Protein AF-A0AAW6KHT3-F1 (afdb_monomer)

Secondary structure (DSSP, 8-state):
--HHHHHHHHT---STTHHHHHHHHHHHHHHHHHHHS---TT-HHHHHHHHHHHHHHHH--S-PPTT-GGGSPPHHHHHHHHHHHH----SSSSSSSSTTSS-PPP--TT--S---

InterPro domains:
  IPR006450 Phage HK97 gp6-like [TIGR01560] (4-85)
  IPR021146 Phage gp6-like head-tail connector protein [PF05135] (2-85)

pLDDT: mean 81.26, std 20.15, range [44.31, 98.31]

Radius of gyration: 26.09 Å; Cα contacts (8 Å, |Δi|>4): 61; chains: 1; bounding box: 67×74×51 Å

Mean predicted aligned error: 12.22 Å

Structure (mmCIF, N/CA/C/O backbone):
data_AF-A0AAW6KHT3-F1
#
_entry.id   AF-A0AAW6KHT3-F1
#
loop_
_atom_site.group_PDB
_atom_site.id
_atom_site.type_symbol
_atom_site.label_atom_id
_atom_site.label_alt_id
_atom_site.label_comp_id
_atom_site.label_asym_id
_atom_site.label_entity_id
_atom_site.label_seq_id
_atom_site.pdbx_PDB_ins_code
_atom_site.Cartn_x
_atom_site.Cartn_y
_atom_site.Cartn_z
_atom_site.occupancy
_atom_site.B_iso_or_equiv
_atom_site.auth_seq_id
_atom_site.auth_comp_id
_atom_site.auth_asym_id
_atom_site.auth_atom_id
_atom_site.pdbx_PDB_model_num
ATOM 1 N N . MET A 1 1 ? -4.015 -9.430 1.469 1.00 93.75 1 MET A N 1
ATOM 2 C CA . MET A 1 1 ? -3.204 -9.049 0.291 1.00 93.75 1 MET A CA 1
ATOM 3 C C . MET A 1 1 ? -2.094 -10.055 0.067 1.00 93.75 1 MET A C 1
ATOM 5 O O . MET A 1 1 ? -1.317 -10.268 0.992 1.00 93.75 1 MET A O 1
ATOM 9 N N . ASN A 1 2 ? -1.990 -10.641 -1.128 1.00 95.50 2 ASN A N 1
ATOM 10 C CA . ASN A 1 2 ? -0.846 -11.472 -1.524 1.00 95.50 2 ASN A CA 1
ATOM 11 C C . ASN A 1 2 ? -0.039 -10.807 -2.659 1.00 95.50 2 ASN A C 1
ATOM 13 O O . ASN A 1 2 ? -0.454 -9.800 -3.236 1.00 95.50 2 ASN A O 1
ATOM 17 N N . LEU A 1 3 ? 1.126 -11.380 -2.970 1.00 97.50 3 LEU A N 1
ATOM 18 C CA . LEU A 1 3 ? 2.038 -10.858 -3.988 1.00 97.50 3 LEU A CA 1
ATOM 19 C C . LEU A 1 3 ? 1.439 -10.880 -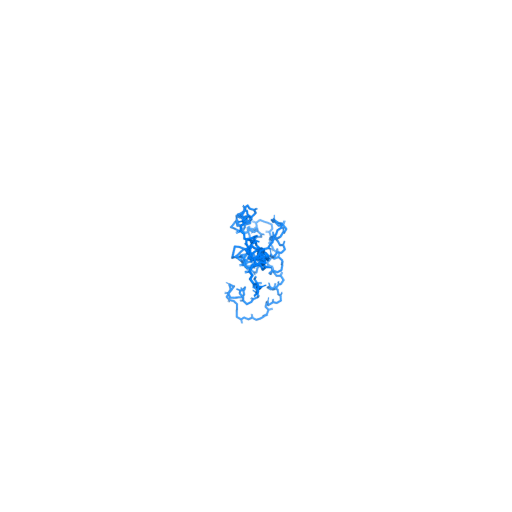5.404 1.00 97.50 3 LEU A C 1
ATOM 21 O O . LEU A 1 3 ? 1.631 -9.929 -6.157 1.00 97.50 3 LEU A O 1
ATOM 25 N N . VAL A 1 4 ? 0.696 -11.930 -5.766 1.00 97.94 4 VAL A N 1
ATOM 26 C CA . VAL A 1 4 ? 0.086 -12.068 -7.100 1.00 97.94 4 VAL A CA 1
ATOM 27 C C . VAL A 1 4 ? -0.915 -10.940 -7.347 1.00 97.94 4 VAL A C 1
ATOM 29 O O . VAL A 1 4 ? -0.856 -10.270 -8.377 1.00 97.94 4 VAL A O 1
ATOM 32 N N . ASP A 1 5 ? -1.781 -10.665 -6.373 1.00 97.75 5 ASP A N 1
ATOM 33 C CA . ASP A 1 5 ? -2.768 -9.588 -6.455 1.00 97.75 5 ASP A CA 1
ATOM 34 C C . ASP A 1 5 ? -2.113 -8.207 -6.539 1.00 97.75 5 ASP A C 1
ATOM 36 O O . ASP A 1 5 ? -2.602 -7.329 -7.257 1.00 97.75 5 ASP A O 1
ATOM 40 N N . MET A 1 6 ? -0.994 -8.011 -5.835 1.00 98.31 6 MET A N 1
ATOM 41 C CA . MET A 1 6 ? -0.224 -6.771 -5.905 1.00 98.31 6 MET A CA 1
ATOM 42 C C . MET A 1 6 ? 0.430 -6.582 -7.277 1.00 98.31 6 MET A C 1
ATOM 44 O O . MET A 1 6 ? 0.328 -5.507 -7.862 1.00 98.31 6 MET A O 1
ATOM 48 N N . LYS A 1 7 ? 1.052 -7.625 -7.835 1.00 98.25 7 LYS A N 1
ATOM 49 C CA . LYS A 1 7 ? 1.654 -7.572 -9.177 1.00 98.25 7 LYS A CA 1
ATOM 50 C C . LYS A 1 7 ? 0.612 -7.302 -10.251 1.00 98.25 7 LYS A C 1
ATOM 52 O O . LYS A 1 7 ? 0.836 -6.457 -11.111 1.00 98.25 7 LYS A O 1
ATOM 57 N N . ASN A 1 8 ? -0.556 -7.933 -10.147 1.00 98.06 8 ASN A N 1
ATOM 58 C CA . ASN A 1 8 ? -1.685 -7.657 -11.032 1.00 98.06 8 ASN A CA 1
ATOM 59 C C . ASN A 1 8 ? -2.135 -6.192 -10.937 1.00 98.06 8 ASN A C 1
ATOM 61 O O . ASN A 1 8 ? -2.396 -5.560 -11.960 1.00 98.06 8 ASN A O 1
ATOM 65 N N . TYR A 1 9 ? -2.190 -5.631 -9.725 1.00 98.00 9 TYR A N 1
ATOM 66 C CA . TYR A 1 9 ? -2.529 -4.223 -9.512 1.00 98.00 9 TYR A CA 1
ATOM 67 C C . TYR A 1 9 ? -1.498 -3.268 -10.137 1.00 98.00 9 TYR A C 1
ATOM 69 O O . TYR A 1 9 ? -1.882 -2.307 -10.800 1.00 98.00 9 TYR A O 1
ATOM 77 N N . LEU A 1 10 ? -0.205 -3.571 -9.988 1.00 97.50 10 LEU A N 1
ATOM 78 C CA . LEU A 1 10 ? 0.909 -2.803 -10.559 1.00 97.50 10 LEU A CA 1
ATOM 79 C C . LEU A 1 10 ? 1.174 -3.099 -12.045 1.00 97.50 10 LEU A C 1
ATOM 81 O O . LEU A 1 10 ? 2.014 -2.442 -12.654 1.00 97.50 10 LEU A O 1
ATOM 85 N N . ARG A 1 11 ? 0.460 -4.069 -12.634 1.00 97.69 11 ARG A N 1
ATOM 86 C CA . ARG A 1 11 ? 0.654 -4.566 -14.008 1.00 97.69 11 ARG A CA 1
ATOM 87 C C . ARG A 1 11 ? 2.076 -5.079 -14.272 1.00 97.69 11 ARG A C 1
ATOM 89 O O . ARG A 1 11 ? 2.656 -4.788 -15.314 1.00 97.69 11 ARG A O 1
ATOM 96 N N . LEU A 1 12 ? 2.619 -5.847 -13.329 1.00 96.81 12 LEU A N 1
ATOM 97 C CA . LEU A 1 12 ? 3.947 -6.460 -13.421 1.00 96.81 12 LEU A CA 1
ATOM 98 C C . LEU A 1 12 ? 3.838 -7.944 -13.784 1.00 96.81 12 LEU A C 1
ATOM 100 O O . LEU A 1 12 ? 3.116 -8.697 -13.130 1.00 96.81 12 LEU A O 1
ATOM 104 N N . ASP A 1 13 ? 4.598 -8.369 -14.789 1.00 96.62 13 ASP A N 1
ATOM 105 C CA . ASP A 1 13 ? 4.680 -9.752 -15.277 1.00 96.62 13 ASP A CA 1
ATOM 106 C C . ASP A 1 13 ? 6.019 -10.445 -14.946 1.00 96.62 13 ASP A C 1
ATOM 108 O O . ASP A 1 13 ? 6.140 -11.663 -15.082 1.00 96.62 13 ASP A O 1
ATOM 112 N N . HIS A 1 14 ? 7.006 -9.699 -14.445 1.00 95.88 14 HIS A N 1
ATOM 113 C CA . HIS A 1 14 ? 8.328 -10.193 -14.046 1.00 95.88 14 HIS A CA 1
ATOM 114 C C . HIS A 1 14 ? 8.413 -10.509 -12.546 1.00 95.88 14 HIS A C 1
ATOM 116 O O . HIS A 1 14 ? 7.565 -10.085 -11.766 1.00 95.88 14 HIS A O 1
ATOM 122 N N . SER A 1 15 ? 9.442 -11.252 -12.123 1.00 97.62 15 SER A N 1
ATOM 123 C CA . SER A 1 15 ? 9.665 -11.651 -10.719 1.00 97.62 15 SER A CA 1
ATOM 124 C C . SER A 1 15 ? 10.806 -10.914 -10.009 1.00 97.62 15 SER A C 1
ATOM 126 O O . SER A 1 15 ? 11.050 -11.155 -8.832 1.00 97.62 15 SER A O 1
ATOM 128 N N . GLU A 1 16 ? 11.534 -10.041 -10.708 1.00 97.38 16 GLU A N 1
ATOM 129 C CA . GLU A 1 16 ? 12.732 -9.365 -10.170 1.00 97.38 16 GLU A CA 1
ATOM 130 C C . GLU A 1 16 ? 12.445 -8.554 -8.896 1.00 97.38 16 GLU A C 1
ATOM 132 O O . GLU A 1 16 ? 13.268 -8.523 -7.984 1.00 97.38 16 GLU A O 1
ATOM 137 N N . ASP A 1 17 ? 11.243 -7.981 -8.800 1.00 96.38 17 ASP A N 1
ATOM 138 C CA . ASP A 1 17 ? 10.836 -7.127 -7.684 1.00 96.38 17 ASP A CA 1
ATOM 139 C C . ASP A 1 17 ? 10.009 -7.878 -6.618 1.00 96.38 17 ASP A C 1
ATOM 141 O O . ASP A 1 17 ? 9.557 -7.267 -5.650 1.00 96.38 17 ASP A O 1
ATOM 145 N N . ASP A 1 18 ? 9.832 -9.201 -6.732 1.00 97.94 18 ASP A N 1
ATOM 146 C CA . ASP A 1 18 ? 8.954 -9.996 -5.853 1.00 97.94 18 ASP A CA 1
ATOM 147 C C . ASP A 1 18 ? 9.318 -9.862 -4.365 1.00 97.94 18 ASP A C 1
ATOM 149 O O . ASP A 1 18 ? 8.446 -9.689 -3.506 1.00 97.94 18 ASP A O 1
ATOM 153 N N . GLN A 1 19 ? 10.616 -9.893 -4.052 1.00 97.69 19 GLN A N 1
ATOM 154 C CA . GLN A 1 19 ? 11.104 -9.732 -2.682 1.00 97.69 19 GLN A CA 1
ATOM 155 C C . GLN A 1 19 ? 10.799 -8.329 -2.141 1.00 97.69 19 GLN A C 1
ATOM 157 O O . GLN A 1 19 ? 10.327 -8.188 -1.013 1.00 97.69 19 GLN A O 1
ATOM 162 N N . MET A 1 20 ? 11.040 -7.294 -2.945 1.00 95.81 20 MET A N 1
ATOM 163 C CA . MET A 1 20 ? 10.806 -5.905 -2.549 1.00 95.81 20 MET A CA 1
ATOM 164 C C . MET A 1 20 ? 9.308 -5.622 -2.374 1.00 95.81 20 MET A C 1
ATOM 166 O O . MET A 1 20 ? 8.902 -5.015 -1.385 1.00 95.81 20 MET A O 1
ATOM 170 N N . LEU A 1 21 ? 8.465 -6.113 -3.285 1.00 97.69 21 LEU A N 1
ATOM 171 C CA . LEU A 1 21 ? 7.011 -5.989 -3.180 1.00 97.69 21 LEU A CA 1
ATOM 172 C C . LEU A 1 21 ? 6.469 -6.693 -1.935 1.00 97.69 21 LEU A C 1
ATOM 174 O O . LEU A 1 21 ? 5.587 -6.156 -1.269 1.00 97.69 21 LEU A O 1
ATOM 178 N N . THR A 1 22 ? 7.021 -7.856 -1.584 1.00 98.12 22 THR A N 1
ATOM 179 C CA . THR A 1 22 ? 6.657 -8.561 -0.346 1.00 98.12 22 THR A CA 1
ATOM 180 C C . THR A 1 22 ? 6.965 -7.702 0.883 1.00 98.12 22 THR A C 1
ATOM 182 O O . THR A 1 22 ? 6.091 -7.506 1.727 1.00 98.12 22 THR A O 1
ATOM 185 N N . GLN A 1 23 ? 8.155 -7.096 0.939 1.00 97.75 23 GLN A N 1
ATOM 186 C CA . GLN A 1 23 ? 8.535 -6.184 2.023 1.00 97.75 23 GLN A CA 1
ATOM 187 C C . GLN A 1 23 ? 7.626 -4.949 2.092 1.00 97.75 23 GLN A C 1
ATOM 189 O O . GLN A 1 23 ? 7.235 -4.525 3.178 1.00 97.75 23 GLN A O 1
ATOM 194 N N . PHE A 1 24 ? 7.236 -4.382 0.948 1.00 97.31 24 PHE A N 1
ATOM 195 C CA . PHE A 1 24 ? 6.303 -3.254 0.915 1.00 97.31 24 PHE A CA 1
ATOM 196 C C . PHE A 1 24 ? 4.900 -3.638 1.383 1.00 97.31 24 PHE A C 1
ATOM 198 O O . PHE A 1 24 ? 4.268 -2.855 2.088 1.00 97.31 24 PHE A O 1
ATOM 205 N N . ILE A 1 25 ? 4.410 -4.836 1.056 1.00 98.12 25 ILE A N 1
ATOM 206 C CA . ILE A 1 25 ? 3.121 -5.328 1.562 1.00 98.12 25 ILE A CA 1
ATOM 207 C C . ILE A 1 25 ? 3.156 -5.441 3.093 1.00 98.12 25 ILE A C 1
ATOM 209 O O . ILE A 1 25 ? 2.230 -4.979 3.762 1.00 98.12 25 ILE A O 1
ATOM 213 N N . GLU A 1 26 ? 4.222 -6.009 3.661 1.00 98.00 26 GLU A N 1
ATOM 214 C CA . GLU A 1 26 ? 4.397 -6.125 5.117 1.00 98.00 26 GLU A CA 1
ATOM 215 C C . GLU A 1 26 ? 4.513 -4.753 5.800 1.00 98.00 26 GLU A C 1
ATOM 217 O O . GLU A 1 26 ? 3.877 -4.502 6.831 1.00 98.00 26 GLU A O 1
ATOM 222 N N . ALA A 1 27 ? 5.268 -3.833 5.195 1.00 96.88 27 ALA A N 1
ATOM 223 C CA . ALA A 1 27 ? 5.386 -2.459 5.667 1.00 96.88 27 ALA A CA 1
ATOM 224 C C . ALA A 1 27 ? 4.042 -1.717 5.603 1.00 96.88 27 ALA A C 1
ATOM 226 O O . ALA A 1 27 ? 3.703 -0.993 6.536 1.00 96.88 27 ALA A O 1
ATOM 227 N N . ALA A 1 28 ? 3.239 -1.931 4.557 1.00 97.38 28 ALA A N 1
ATOM 228 C CA . ALA A 1 28 ? 1.920 -1.323 4.409 1.00 97.38 28 ALA A CA 1
ATOM 229 C C . ALA A 1 28 ? 0.943 -1.843 5.471 1.00 97.38 28 ALA A C 1
ATOM 231 O O . ALA A 1 28 ? 0.250 -1.048 6.103 1.00 97.38 28 ALA A O 1
ATOM 232 N N . LYS A 1 29 ? 0.937 -3.157 5.738 1.00 97.62 29 LYS A N 1
ATOM 233 C CA . LYS A 1 29 ? 0.174 -3.744 6.853 1.00 97.62 29 LYS A CA 1
ATOM 234 C C . LYS A 1 29 ? 0.567 -3.105 8.187 1.00 97.62 29 LYS A C 1
ATOM 236 O O . LYS A 1 29 ? -0.299 -2.633 8.920 1.00 97.62 29 LYS A O 1
ATOM 241 N N . SER A 1 30 ? 1.868 -3.020 8.463 1.00 97.69 30 SER A N 1
ATOM 242 C CA . SER A 1 30 ? 2.390 -2.398 9.686 1.00 97.69 30 SER A CA 1
ATOM 243 C C . SER A 1 30 ? 2.034 -0.912 9.782 1.00 97.69 30 SER A C 1
ATOM 245 O O . SER A 1 30 ? 1.670 -0.435 10.852 1.00 97.69 30 SER A O 1
ATOM 247 N N . TYR A 1 31 ? 2.079 -0.177 8.667 1.00 96.81 31 TYR A N 1
ATOM 248 C CA . TYR A 1 31 ? 1.678 1.227 8.603 1.00 96.81 31 TYR A CA 1
ATOM 249 C C . TYR A 1 31 ? 0.210 1.408 8.998 1.00 96.81 31 TYR A C 1
ATOM 251 O O . TYR A 1 31 ? -0.099 2.267 9.821 1.00 96.81 31 TYR A O 1
ATOM 259 N N . ILE A 1 32 ? -0.688 0.570 8.468 1.00 97.06 32 ILE A N 1
ATOM 260 C CA . ILE A 1 32 ? -2.112 0.611 8.815 1.00 97.06 32 ILE A CA 1
ATOM 261 C C . ILE A 1 32 ? -2.307 0.316 10.308 1.00 97.06 32 ILE A C 1
ATOM 263 O O . ILE A 1 32 ? -2.962 1.099 10.995 1.00 97.06 32 ILE A O 1
ATOM 267 N N . VAL A 1 33 ? -1.694 -0.753 10.830 1.00 97.12 33 VAL A N 1
ATOM 268 C CA . VAL A 1 33 ? -1.776 -1.102 12.261 1.00 97.12 33 VAL A CA 1
ATOM 269 C C . VAL A 1 33 ? -1.263 0.041 13.136 1.00 97.12 33 VAL A C 1
ATOM 271 O O . VAL A 1 33 ? -1.917 0.401 14.107 1.00 97.12 33 VAL A O 1
ATOM 274 N N . ASN A 1 34 ? -0.147 0.672 12.779 1.00 96.50 34 ASN A N 1
ATOM 275 C CA . ASN A 1 34 ? 0.390 1.804 13.536 1.00 96.50 34 ASN A CA 1
ATOM 276 C C . ASN A 1 34 ? -0.509 3.045 13.451 1.00 96.50 34 ASN A C 1
ATOM 278 O O . ASN A 1 34 ? -0.601 3.806 14.412 1.00 96.50 34 ASN A O 1
ATOM 282 N N . ALA A 1 35 ? -1.174 3.260 12.314 1.00 95.25 35 ALA A N 1
ATOM 283 C CA . ALA A 1 35 ? -2.067 4.391 12.128 1.00 95.25 35 ALA A CA 1
ATOM 284 C C . ALA A 1 35 ? -3.362 4.224 12.934 1.00 95.25 35 ALA A C 1
ATOM 286 O O . ALA A 1 35 ? -3.759 5.155 13.637 1.00 95.25 35 ALA A O 1
ATOM 287 N N . ILE A 1 36 ? -4.036 3.073 12.841 1.00 95.38 36 ILE A N 1
ATOM 288 C CA . ILE A 1 36 ? -5.403 2.897 13.368 1.00 95.38 36 ILE A CA 1
ATOM 289 C C . ILE A 1 36 ? -5.547 1.833 14.463 1.00 95.38 36 ILE A C 1
ATOM 291 O O . ILE A 1 36 ? -6.622 1.707 15.032 1.00 95.38 36 ILE A O 1
ATOM 295 N N . GLY A 1 37 ? -4.484 1.101 14.789 1.00 95.31 37 GLY A N 1
ATOM 296 C CA . GLY A 1 37 ? -4.448 0.106 15.867 1.00 95.31 37 GLY A CA 1
ATOM 297 C C . GLY A 1 37 ? -4.856 -1.312 15.462 1.00 95.31 37 GLY A C 1
ATOM 298 O O . GLY A 1 37 ? -4.797 -2.212 16.295 1.00 95.31 37 GLY A O 1
ATOM 299 N N . ARG 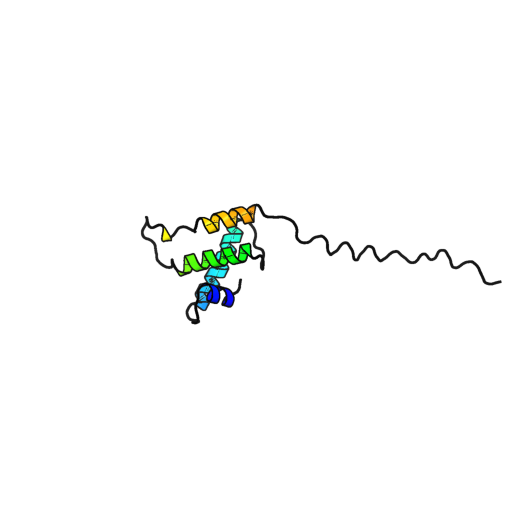A 1 38 ? -5.263 -1.539 14.207 1.00 94.44 38 ARG A N 1
ATOM 300 C CA . ARG A 1 38 ? -5.764 -2.841 13.742 1.00 94.44 38 ARG A CA 1
ATOM 301 C C . ARG A 1 3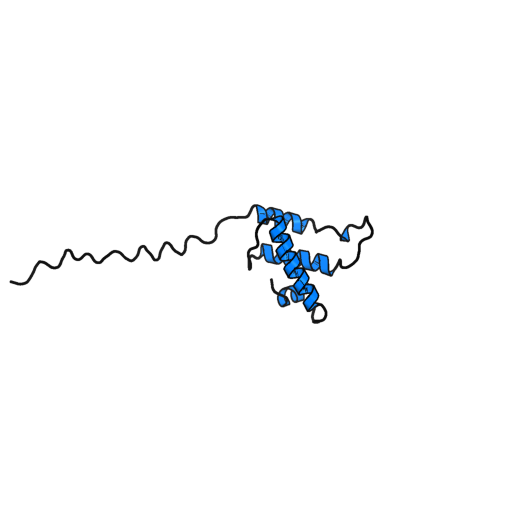8 ? -5.584 -3.055 12.245 1.00 94.44 38 ARG A C 1
ATOM 303 O O . ARG A 1 38 ? -5.385 -2.110 11.484 1.00 94.44 38 ARG A O 1
ATOM 310 N N . PHE A 1 39 ? -5.717 -4.311 11.837 1.00 94.25 39 PHE A N 1
ATOM 311 C CA . PHE A 1 39 ? -5.779 -4.740 10.448 1.00 94.25 39 PHE A CA 1
ATOM 312 C C . PHE A 1 39 ? -6.679 -5.976 10.336 1.00 94.25 39 PHE A C 1
ATOM 314 O O . PHE A 1 39 ? -6.556 -6.885 11.153 1.00 94.25 39 PHE A O 1
ATOM 321 N N . VAL A 1 40 ? -7.568 -6.010 9.340 1.00 93.94 40 VAL A N 1
ATOM 322 C CA . VAL A 1 40 ? -8.475 -7.143 9.094 1.00 93.94 40 VAL A CA 1
ATOM 323 C C . VAL A 1 40 ? -8.155 -7.743 7.726 1.00 93.94 40 VAL A C 1
ATOM 325 O O . VAL A 1 40 ? -8.460 -7.134 6.697 1.00 93.94 40 VAL A O 1
ATOM 328 N N . ASP A 1 41 ? -7.527 -8.925 7.702 1.00 90.38 41 ASP A N 1
ATOM 329 C CA . ASP A 1 41 ? -7.244 -9.646 6.452 1.00 90.38 41 ASP A CA 1
ATOM 330 C C . ASP A 1 41 ? -8.554 -9.942 5.701 1.00 90.38 41 ASP A C 1
ATOM 332 O O . ASP A 1 41 ? -9.547 -10.375 6.282 1.00 90.38 41 ASP A O 1
ATOM 336 N N . GLY A 1 42 ? -8.560 -9.695 4.389 1.00 89.81 42 GLY A N 1
ATOM 337 C CA . GLY A 1 42 ? -9.723 -9.938 3.532 1.00 89.81 42 GLY A CA 1
ATOM 338 C C . GLY A 1 42 ? -10.754 -8.807 3.500 1.00 89.81 42 GLY A C 1
ATOM 339 O O . GLY A 1 42 ? -11.611 -8.812 2.617 1.00 89.81 42 GLY A O 1
ATOM 340 N N . ASN A 1 43 ? -10.663 -7.797 4.374 1.00 94.06 43 ASN A N 1
ATOM 341 C CA . ASN A 1 43 ? -11.528 -6.624 4.268 1.00 94.06 43 ASN A CA 1
ATOM 342 C C . ASN A 1 43 ? -11.141 -5.779 3.028 1.00 94.06 43 ASN A C 1
ATOM 344 O O . ASN A 1 43 ? -10.012 -5.282 2.957 1.00 94.06 43 ASN A O 1
ATOM 348 N N . PRO A 1 44 ? -12.061 -5.534 2.072 1.00 94.94 44 PRO A N 1
ATOM 349 C CA . PRO A 1 44 ? -11.735 -4.862 0.810 1.00 94.94 44 PRO A CA 1
ATOM 350 C C . PRO A 1 44 ? -11.125 -3.462 0.962 1.00 94.94 44 PRO A C 1
ATOM 352 O O . PRO A 1 44 ? -10.300 -3.054 0.141 1.00 94.94 44 PRO A O 1
ATOM 355 N N . GLN A 1 45 ? -11.510 -2.722 2.005 1.00 95.25 45 GLN A N 1
ATOM 356 C CA . GLN A 1 45 ? -11.019 -1.368 2.248 1.00 95.25 45 GLN A CA 1
ATOM 357 C C . GLN A 1 45 ? -9.581 -1.379 2.791 1.00 95.25 45 GLN A C 1
ATOM 359 O O . GLN A 1 45 ? -8.762 -0.559 2.382 1.00 95.25 45 GLN A O 1
ATOM 364 N N . PHE A 1 46 ? -9.227 -2.355 3.629 1.00 96.75 46 PHE A N 1
ATOM 365 C CA . PHE A 1 46 ? -7.833 -2.581 4.022 1.00 96.75 46 PHE A CA 1
ATOM 366 C C . PHE A 1 46 ? -6.968 -3.008 2.826 1.00 96.75 46 PHE A C 1
ATOM 368 O O . PHE A 1 46 ? -5.855 -2.511 2.643 1.00 96.75 46 PHE A O 1
ATOM 375 N N . GLU A 1 47 ? -7.493 -3.885 1.969 1.00 96.88 47 GLU A N 1
ATOM 376 C CA . GLU A 1 47 ? -6.785 -4.379 0.784 1.00 96.88 47 GLU A CA 1
ATOM 377 C C . GLU A 1 47 ? -6.483 -3.259 -0.227 1.00 96.88 47 GLU A C 1
ATOM 379 O O . GLU A 1 47 ? -5.371 -3.192 -0.762 1.00 96.88 47 GLU A O 1
ATOM 384 N N . ILE A 1 48 ? -7.428 -2.343 -0.482 1.00 97.44 48 ILE A N 1
ATOM 385 C CA . ILE A 1 48 ? -7.171 -1.210 -1.386 1.00 97.44 48 ILE A CA 1
ATOM 386 C C . ILE A 1 48 ? -6.168 -0.215 -0.789 1.00 97.44 48 ILE A C 1
ATOM 388 O O . ILE A 1 48 ? -5.327 0.301 -1.522 1.00 97.44 48 ILE A O 1
ATOM 392 N N . VAL A 1 49 ? -6.173 -0.005 0.533 1.00 97.75 49 VAL A N 1
ATOM 393 C CA . VAL A 1 49 ? -5.171 0.843 1.200 1.00 97.75 49 VAL A CA 1
ATOM 394 C C . VAL A 1 49 ? -3.763 0.267 1.033 1.00 97.75 49 VAL A C 1
ATOM 396 O O . VAL A 1 49 ? -2.848 1.013 0.684 1.00 97.75 49 VAL A O 1
ATOM 399 N N . ILE A 1 50 ? -3.584 -1.054 1.183 1.00 98.06 50 ILE A N 1
ATOM 400 C CA . ILE A 1 50 ? -2.289 -1.703 0.912 1.00 98.06 50 ILE A CA 1
ATOM 401 C C . ILE A 1 50 ? -1.858 -1.463 -0.540 1.00 98.06 50 ILE A C 1
ATOM 403 O O . ILE A 1 50 ? -0.726 -1.049 -0.776 1.00 98.06 50 ILE A O 1
ATOM 407 N N . LYS A 1 51 ? -2.751 -1.682 -1.514 1.00 98.06 51 LYS A N 1
ATOM 408 C CA . LYS A 1 51 ? -2.479 -1.433 -2.944 1.00 98.06 51 LYS A CA 1
ATOM 409 C C . LYS A 1 51 ? -1.984 -0.014 -3.204 1.00 98.06 51 LYS A C 1
ATOM 411 O O . LYS A 1 51 ? -0.985 0.167 -3.894 1.00 98.06 51 LYS A O 1
ATOM 416 N N . MET A 1 52 ? -2.651 0.982 -2.628 1.00 97.38 52 MET A N 1
ATOM 417 C CA . MET A 1 52 ? -2.284 2.385 -2.809 1.00 97.38 52 MET A CA 1
ATOM 418 C C . MET A 1 52 ? -0.939 2.730 -2.161 1.00 97.38 52 MET A C 1
ATOM 420 O O . MET A 1 52 ? -0.135 3.416 -2.787 1.00 97.38 52 MET A O 1
ATOM 424 N N . LEU A 1 53 ? -0.670 2.237 -0.947 1.00 96.75 53 LEU A N 1
ATOM 425 C CA . LEU A 1 53 ? 0.609 2.452 -0.259 1.00 96.75 53 LEU A CA 1
ATOM 426 C C . LEU A 1 53 ? 1.777 1.817 -1.015 1.00 96.75 53 LEU A C 1
ATOM 428 O O . LEU A 1 53 ? 2.784 2.476 -1.262 1.00 96.75 53 LEU A O 1
ATOM 432 N N . VAL A 1 54 ? 1.631 0.553 -1.418 1.00 96.81 54 VAL A N 1
ATOM 433 C CA . VAL A 1 54 ? 2.687 -0.171 -2.132 1.00 96.81 54 VAL A CA 1
ATOM 434 C C . VAL A 1 54 ? 2.945 0.449 -3.500 1.00 96.81 54 VAL A C 1
ATOM 436 O O . VAL A 1 54 ? 4.104 0.650 -3.842 1.00 96.81 54 VAL A O 1
ATOM 439 N N . ALA A 1 55 ? 1.903 0.807 -4.258 1.00 96.00 55 ALA A N 1
ATOM 440 C CA . ALA A 1 55 ? 2.080 1.507 -5.531 1.00 96.00 55 ALA A CA 1
ATOM 441 C C . ALA A 1 55 ? 2.785 2.845 -5.351 1.00 96.00 55 ALA A C 1
ATOM 443 O O . ALA A 1 55 ? 3.739 3.128 -6.070 1.00 96.00 55 ALA A O 1
ATOM 444 N N . HIS A 1 56 ? 2.383 3.614 -4.336 1.00 94.06 56 HIS A N 1
ATOM 445 C CA . HIS A 1 56 ? 3.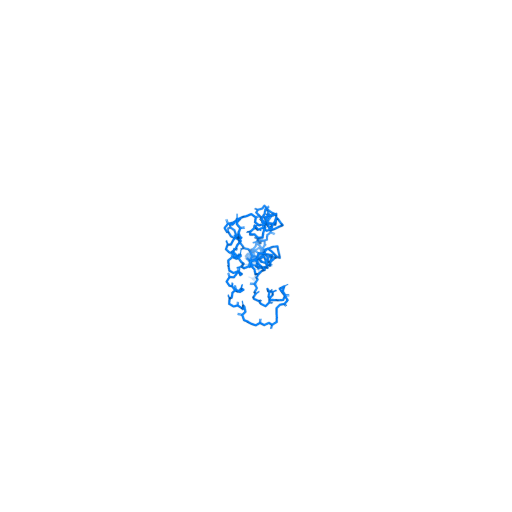063 4.850 -4.000 1.00 94.06 56 HIS A CA 1
ATOM 446 C C . HIS A 1 56 ? 4.553 4.591 -3.747 1.00 94.06 56 HIS A C 1
ATOM 448 O O . HIS A 1 56 ? 5.367 5.130 -4.482 1.00 94.06 56 HIS A O 1
ATOM 454 N N . TRP A 1 57 ? 4.941 3.717 -2.816 1.00 93.00 57 TRP A N 1
ATOM 455 C CA . TRP A 1 57 ? 6.362 3.458 -2.528 1.00 93.00 57 TRP A CA 1
ATOM 456 C C . TRP A 1 57 ? 7.139 2.838 -3.697 1.00 93.00 57 TRP A C 1
ATOM 458 O O . TRP A 1 57 ? 8.324 3.115 -3.865 1.00 93.00 57 TRP A O 1
ATOM 468 N N . TYR A 1 58 ? 6.483 2.028 -4.525 1.00 93.44 58 TYR A N 1
ATOM 469 C CA . TYR A 1 58 ? 7.085 1.395 -5.696 1.00 93.44 58 TYR A CA 1
ATOM 470 C C . TYR A 1 58 ? 7.386 2.384 -6.828 1.00 93.44 58 TYR A C 1
ATOM 472 O O . TYR A 1 58 ? 8.431 2.283 -7.475 1.00 93.44 58 TYR A O 1
ATOM 480 N N . GLU A 1 59 ? 6.498 3.348 -7.061 1.00 90.31 59 GLU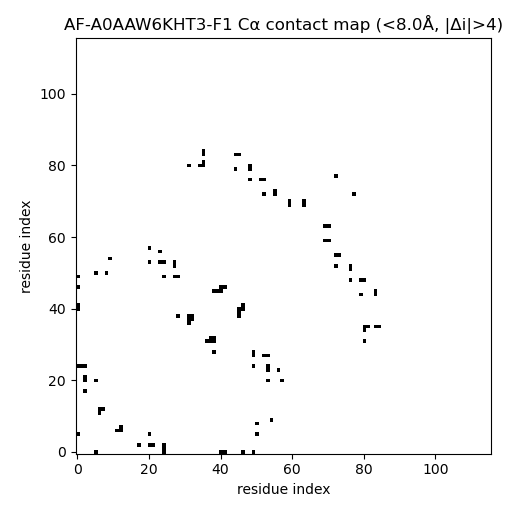 A N 1
ATOM 481 C CA . GLU A 1 59 ? 6.705 4.435 -8.024 1.00 90.31 59 GLU A CA 1
ATOM 482 C C . GLU A 1 59 ? 7.684 5.487 -7.482 1.00 90.31 59 GLU A C 1
ATOM 484 O O . GLU A 1 59 ? 8.424 6.112 -8.239 1.00 90.31 59 GLU A O 1
ATOM 489 N N . ASN A 1 60 ? 7.724 5.643 -6.157 1.00 87.94 60 ASN A N 1
ATOM 490 C CA . ASN A 1 60 ? 8.418 6.711 -5.444 1.00 87.94 60 ASN A CA 1
ATOM 491 C C . ASN A 1 60 ? 9.676 6.210 -4.703 1.00 87.94 60 ASN A C 1
ATOM 493 O O . ASN A 1 60 ? 9.925 6.559 -3.551 1.00 87.94 60 ASN A O 1
ATOM 497 N N . ARG A 1 61 ? 10.491 5.377 -5.374 1.00 78.00 61 ARG A N 1
ATOM 498 C CA . ARG A 1 61 ? 11.707 4.736 -4.814 1.00 78.00 61 A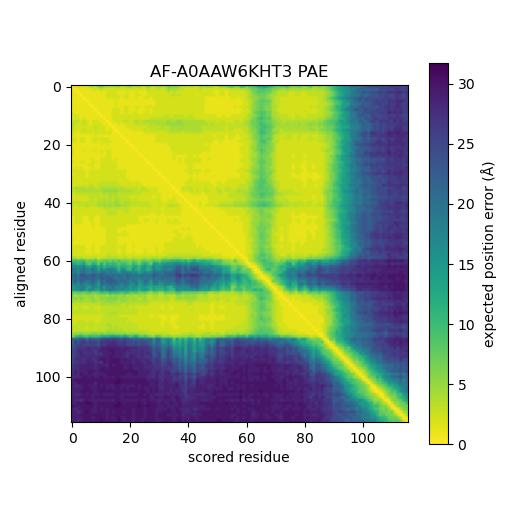RG A CA 1
ATOM 499 C C . ARG A 1 61 ? 12.913 5.676 -4.618 1.00 78.00 61 ARG A C 1
ATOM 501 O O . ARG A 1 61 ? 13.941 5.247 -4.097 1.00 78.00 61 ARG A O 1
ATOM 508 N N . GLY A 1 62 ? 12.835 6.926 -5.071 1.00 69.12 62 GLY A N 1
ATOM 509 C CA . GLY A 1 62 ? 13.941 7.886 -5.003 1.00 69.12 62 GLY A CA 1
ATOM 510 C C . GLY A 1 62 ? 14.065 8.579 -3.643 1.00 69.12 62 GLY A C 1
ATOM 511 O O . GLY A 1 62 ? 13.075 8.798 -2.951 1.00 69.12 62 GLY A O 1
ATOM 512 N N . MET A 1 63 ? 15.281 8.991 -3.271 1.00 59.75 63 MET A N 1
ATOM 513 C CA . MET A 1 63 ? 15.442 10.009 -2.229 1.00 59.75 63 MET A CA 1
ATOM 514 C C . MET A 1 63 ? 14.957 11.346 -2.786 1.00 59.75 63 MET A C 1
ATOM 516 O O . MET A 1 63 ? 15.541 11.880 -3.727 1.00 59.75 63 MET A O 1
ATOM 520 N N . TYR A 1 64 ? 13.882 11.874 -2.217 1.00 62.84 64 TYR A N 1
ATOM 521 C CA . TYR A 1 64 ? 13.371 13.185 -2.591 1.00 62.84 64 TYR A CA 1
ATOM 522 C C . TYR A 1 64 ? 14.286 14.285 -2.065 1.00 62.84 64 TYR A C 1
ATOM 524 O O . TYR A 1 64 ? 14.617 14.319 -0.878 1.00 62.84 64 TYR A O 1
ATOM 532 N N . GLU A 1 65 ? 14.649 15.224 -2.937 1.00 56.44 65 GLU A N 1
ATOM 533 C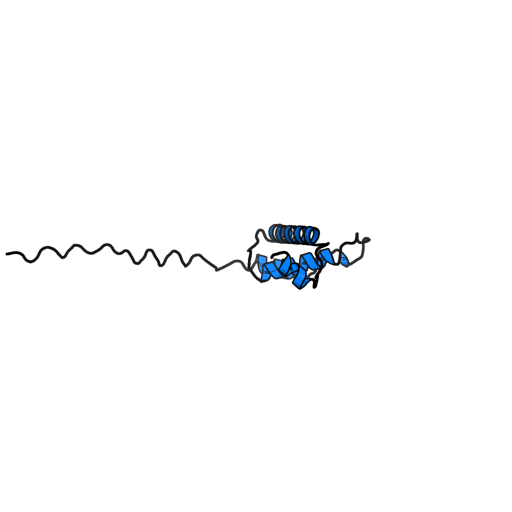 CA . GLU A 1 65 ? 15.152 16.518 -2.494 1.00 56.44 65 GLU A CA 1
ATOM 534 C C . GLU A 1 65 ? 14.024 17.264 -1.770 1.00 56.44 65 GLU A C 1
ATOM 536 O O . GLU A 1 65 ? 12.865 17.271 -2.205 1.00 56.44 65 GLU A O 1
ATOM 541 N N . SER A 1 66 ? 14.369 17.870 -0.634 1.00 50.06 66 SER A N 1
ATOM 542 C CA . SER A 1 66 ? 13.437 18.605 0.220 1.00 50.06 66 SER A CA 1
ATOM 543 C C . SER A 1 66 ? 12.641 19.628 -0.607 1.00 50.06 66 SER A C 1
ATOM 545 O O . SER A 1 66 ? 13.230 20.537 -1.189 1.00 50.06 66 SER A O 1
ATOM 547 N N . GLY A 1 67 ? 11.313 19.468 -0.682 1.00 55.53 67 GLY A N 1
ATOM 548 C CA . GLY A 1 67 ? 10.409 20.357 -1.432 1.00 55.53 67 GLY A CA 1
ATOM 549 C C . GLY A 1 67 ? 9.603 19.709 -2.566 1.00 55.53 67 GLY A C 1
ATOM 550 O O . GLY A 1 67 ? 8.746 20.376 -3.142 1.00 55.53 67 GLY A O 1
ATOM 551 N N . THR A 1 68 ? 9.816 18.426 -2.878 1.00 56.94 68 THR A N 1
ATOM 552 C CA . THR A 1 68 ? 8.992 17.686 -3.854 1.00 56.94 68 THR A CA 1
ATOM 553 C C . THR A 1 68 ? 7.858 16.910 -3.173 1.00 56.94 68 THR A C 1
ATOM 555 O O . THR A 1 68 ? 8.066 16.177 -2.214 1.00 56.94 68 THR A O 1
ATOM 558 N N . THR A 1 69 ? 6.632 17.054 -3.686 1.00 57.50 69 THR A N 1
ATOM 559 C CA . THR A 1 69 ? 5.383 16.436 -3.186 1.00 57.50 69 THR A CA 1
ATOM 560 C C . THR A 1 69 ? 5.309 14.910 -3.343 1.00 57.50 69 THR A C 1
ATOM 562 O O . THR A 1 69 ? 4.312 14.307 -2.958 1.00 57.50 69 THR A O 1
ATOM 565 N N . GLY A 1 70 ? 6.338 14.272 -3.911 1.00 60.19 70 GLY A N 1
ATOM 566 C CA . GLY A 1 70 ? 6.363 12.830 -4.182 1.00 60.19 70 GLY A CA 1
ATOM 567 C C . GLY A 1 70 ? 6.595 11.947 -2.952 1.00 60.19 70 GLY A C 1
ATOM 568 O O . GLY A 1 70 ? 6.333 10.753 -3.024 1.00 60.19 70 GLY A O 1
ATOM 569 N N . SER A 1 71 ? 7.043 12.511 -1.826 1.00 66.69 71 SER A N 1
ATOM 570 C CA . SER A 1 71 ? 7.352 11.751 -0.602 1.00 66.69 71 SER A CA 1
ATOM 571 C C . SER A 1 71 ? 6.195 11.653 0.394 1.00 66.69 71 SER A C 1
ATOM 573 O O . SER A 1 71 ? 6.291 10.897 1.361 1.00 66.69 71 SER A O 1
ATOM 575 N N . SER A 1 72 ? 5.133 12.446 0.229 1.00 82.50 72 SER A N 1
ATOM 576 C CA . SER A 1 72 ? 3.993 12.424 1.148 1.00 82.50 72 SER A CA 1
ATOM 577 C C . SER A 1 72 ? 3.004 11.330 0.768 1.00 82.50 72 SER A C 1
ATOM 579 O O . SER A 1 72 ? 2.644 11.203 -0.404 1.00 82.50 72 SER A O 1
ATOM 581 N N . ILE A 1 73 ? 2.498 10.613 1.773 1.00 88.25 73 ILE A N 1
ATOM 582 C CA . ILE A 1 73 ? 1.411 9.651 1.591 1.00 88.25 73 ILE A CA 1
ATOM 583 C C . ILE A 1 73 ? 0.205 10.362 0.949 1.00 88.25 73 ILE A C 1
ATOM 585 O O . ILE A 1 73 ? -0.158 11.457 1.382 1.00 88.25 73 ILE A O 1
ATOM 589 N N . PRO A 1 74 ? -0.430 9.781 -0.088 1.00 88.25 74 PRO A N 1
ATOM 590 C CA . PRO A 1 74 ? -1.560 10.421 -0.750 1.00 88.25 74 PRO A CA 1
ATOM 591 C C . PRO A 1 74 ? -2.727 10.691 0.209 1.00 88.25 74 PRO A C 1
ATOM 593 O O . PRO A 1 74 ? -3.134 9.804 0.957 1.00 88.25 74 PRO A O 1
ATOM 596 N N . PHE A 1 75 ? -3.353 11.868 0.101 1.00 91.62 75 PHE A N 1
ATOM 597 C CA . PHE A 1 75 ? -4.507 12.261 0.929 1.00 91.62 75 PHE A CA 1
ATOM 598 C C . PHE A 1 75 ? -5.647 11.228 0.920 1.00 91.62 75 PHE A C 1
ATOM 600 O O . PHE A 1 75 ? -6.319 11.005 1.924 1.00 91.62 75 PHE A O 1
ATOM 607 N N . THR A 1 76 ? -5.861 10.545 -0.207 1.00 94.50 76 THR A N 1
ATOM 608 C CA . THR A 1 76 ? -6.866 9.480 -0.306 1.00 94.50 76 THR A CA 1
ATOM 609 C C . THR A 1 76 ? -6.594 8.332 0.667 1.00 94.50 76 THR A C 1
ATOM 611 O O . THR A 1 76 ? -7.537 7.810 1.255 1.00 94.50 76 THR A O 1
ATOM 614 N N . VAL A 1 77 ? -5.327 7.960 0.871 1.00 95.56 77 VAL A N 1
ATOM 615 C CA . VAL A 1 77 ? -4.939 6.923 1.835 1.00 95.56 77 VAL A CA 1
ATOM 616 C C . VAL A 1 77 ? -5.247 7.387 3.256 1.00 95.56 77 VAL A C 1
ATOM 618 O O . VAL A 1 77 ? -5.864 6.647 4.017 1.00 95.56 77 VAL A O 1
ATOM 621 N N . GLU A 1 78 ? -4.902 8.628 3.601 1.00 94.38 78 GLU A N 1
ATOM 622 C CA . GLU A 1 78 ? -5.207 9.203 4.918 1.00 94.38 78 GLU A CA 1
ATOM 623 C C . GLU A 1 78 ? -6.719 9.267 5.192 1.00 94.38 78 GLU A C 1
ATOM 625 O O . GLU A 1 78 ? -7.178 8.938 6.290 1.00 94.38 78 GLU A O 1
ATOM 630 N N . ASN A 1 79 ? -7.517 9.626 4.183 1.00 95.69 79 ASN A N 1
ATOM 631 C CA . ASN A 1 79 ? -8.973 9.653 4.294 1.00 95.69 79 ASN A CA 1
ATOM 632 C C . ASN A 1 79 ? -9.560 8.242 4.479 1.00 95.69 79 ASN A C 1
ATOM 634 O O . ASN A 1 79 ? -10.447 8.047 5.308 1.00 95.69 79 ASN A O 1
ATOM 638 N N . LEU A 1 80 ? -9.046 7.241 3.756 1.00 96.56 80 LEU A N 1
ATOM 639 C CA . LEU A 1 80 ? -9.456 5.843 3.931 1.00 96.56 80 LEU A CA 1
ATOM 640 C C . LEU A 1 80 ? -9.083 5.308 5.316 1.00 96.56 80 LEU A C 1
ATOM 642 O O . LEU A 1 80 ? -9.893 4.632 5.940 1.00 96.56 80 LEU A O 1
ATOM 646 N N . LEU A 1 81 ? -7.897 5.643 5.828 1.00 95.81 81 LEU A N 1
ATOM 647 C CA . LEU A 1 81 ? -7.494 5.277 7.187 1.00 95.81 81 LEU A CA 1
ATOM 648 C C . LEU A 1 81 ? -8.385 5.941 8.236 1.00 95.81 81 LEU A C 1
ATOM 650 O O . LEU A 1 81 ? -8.769 5.301 9.209 1.00 95.81 81 LEU A O 1
ATOM 654 N N . THR A 1 82 ? -8.759 7.201 8.023 1.00 95.38 82 THR A N 1
ATOM 655 C CA . THR A 1 82 ? -9.725 7.902 8.878 1.00 95.38 82 THR A CA 1
ATOM 656 C C . THR A 1 82 ? -11.076 7.191 8.888 1.00 95.38 82 THR A C 1
ATOM 658 O O . THR A 1 82 ? -11.618 6.942 9.959 1.00 95.38 82 THR A O 1
ATOM 661 N N . GLN A 1 83 ? -11.603 6.8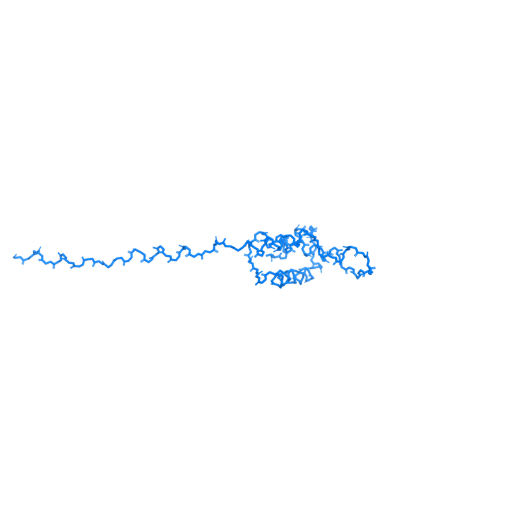04 7.723 1.00 95.12 83 GLN A N 1
ATOM 662 C CA . GLN A 1 83 ? -12.844 6.028 7.641 1.00 95.12 83 GLN A CA 1
ATOM 663 C C . GLN A 1 83 ? -12.713 4.695 8.379 1.00 95.12 83 GLN A C 1
ATOM 665 O O . GLN A 1 83 ? -13.548 4.392 9.224 1.00 95.12 83 GLN A O 1
ATOM 670 N N . LEU A 1 84 ? -11.640 3.941 8.128 1.00 94.75 84 LEU A N 1
ATOM 671 C CA . LEU A 1 84 ? -11.367 2.664 8.791 1.00 94.75 84 LEU A CA 1
ATOM 672 C C . LEU A 1 84 ? -11.223 2.802 10.312 1.00 94.75 84 LEU A C 1
ATOM 674 O O . LEU A 1 84 ? -11.634 1.909 11.041 1.00 94.75 84 LEU A O 1
ATOM 678 N N . ARG A 1 85 ? -10.687 3.918 10.815 1.00 93.69 85 ARG A N 1
ATOM 679 C CA . ARG A 1 85 ? -10.589 4.177 12.260 1.00 93.69 85 ARG A CA 1
ATOM 680 C C . ARG A 1 85 ? -11.957 4.235 12.942 1.00 93.69 85 ARG A C 1
ATOM 682 O O . ARG A 1 85 ? -12.061 3.846 14.096 1.00 93.69 85 ARG A O 1
ATOM 689 N N . TYR A 1 86 ? -12.962 4.775 12.258 1.00 91.31 86 TYR A N 1
ATOM 690 C CA . TYR A 1 86 ? -14.306 4.975 12.813 1.00 91.31 86 TYR A CA 1
ATOM 691 C C . TYR A 1 86 ? -15.336 3.975 12.291 1.00 91.31 86 TYR A C 1
ATOM 693 O O . TYR A 1 86 ? -16.461 3.954 12.774 1.00 91.31 86 TYR A O 1
ATOM 701 N N . THR A 1 87 ? -14.960 3.156 11.311 1.00 86.81 87 THR A N 1
ATOM 702 C CA . THR A 1 87 ? -15.759 2.033 10.822 1.00 86.81 87 THR A CA 1
ATOM 703 C C . THR A 1 87 ? -15.279 0.778 11.541 1.00 86.81 87 THR A C 1
ATOM 705 O O . THR A 1 87 ? -14.644 -0.107 10.965 1.00 86.81 87 THR A O 1
ATOM 708 N N . ASP A 1 88 ? -15.504 0.764 12.846 1.00 68.38 88 ASP A N 1
ATOM 709 C CA . ASP A 1 88 ? -15.582 -0.450 13.641 1.00 68.38 88 ASP A CA 1
ATOM 710 C C . ASP A 1 88 ? -17.058 -0.617 13.976 1.00 68.38 88 ASP A C 1
ATOM 712 O O . ASP A 1 88 ? -17.652 0.338 14.461 1.00 68.38 88 ASP A O 1
ATOM 716 N N . ASP A 1 89 ? -17.641 -1.751 13.576 1.00 58.09 89 ASP A N 1
ATOM 717 C CA . ASP A 1 89 ? -18.714 -2.475 14.274 1.00 58.09 89 ASP A CA 1
ATOM 718 C C . ASP A 1 89 ? -19.489 -3.413 13.314 1.00 58.09 89 ASP A C 1
ATOM 720 O O . ASP A 1 89 ? -19.839 -3.049 12.191 1.00 58.09 89 ASP A O 1
ATOM 724 N N . GLU A 1 90 ? -19.749 -4.629 13.820 1.00 52.34 90 GLU A N 1
ATOM 725 C CA . GLU A 1 90 ? -20.738 -5.644 13.385 1.00 52.34 90 GLU A CA 1
ATOM 726 C C . GLU A 1 90 ? -20.378 -6.721 12.335 1.00 52.34 90 GLU A C 1
ATOM 728 O O . GLU A 1 90 ? -21.072 -6.884 11.338 1.00 52.34 90 GLU A O 1
ATOM 733 N N . VAL A 1 91 ? -19.372 -7.565 12.605 1.00 51.53 91 VAL A N 1
ATOM 734 C CA . VAL A 1 91 ? -19.370 -9.004 12.219 1.00 51.53 91 VAL A CA 1
ATOM 735 C C . VAL A 1 91 ? -18.284 -9.703 13.066 1.00 51.53 91 VAL A C 1
ATOM 737 O O . VAL A 1 91 ? -17.129 -9.313 12.952 1.00 51.53 91 VAL A O 1
ATOM 740 N N . GLN A 1 92 ? -18.487 -10.684 13.958 1.00 44.72 92 GLN A N 1
ATOM 741 C CA . GLN A 1 92 ? -19.510 -11.718 14.158 1.00 44.72 92 GLN A CA 1
ATOM 742 C C . GLN A 1 92 ? -19.559 -12.093 15.667 1.00 44.72 92 GLN A C 1
ATOM 744 O O . GLN A 1 92 ? -18.575 -12.610 16.186 1.00 44.72 92 GLN A O 1
ATOM 749 N N . GLU A 1 93 ? -20.677 -11.884 16.372 1.00 45.16 93 GLU A N 1
ATOM 750 C CA . GLU A 1 93 ? -20.972 -12.559 17.665 1.00 45.16 93 GLU A CA 1
ATOM 751 C C . GLU A 1 93 ? -22.257 -13.419 17.602 1.00 45.16 93 GLU A C 1
ATOM 753 O O . GLU A 1 93 ? -22.646 -14.044 18.592 1.00 45.16 93 GLU A O 1
ATOM 758 N N . ASP A 1 94 ? -22.915 -13.500 16.439 1.00 44.31 94 ASP A N 1
ATOM 759 C CA . ASP A 1 94 ? -24.273 -14.054 16.342 1.00 44.31 94 ASP A CA 1
ATOM 760 C C . ASP A 1 94 ? -24.355 -15.547 15.978 1.00 44.31 94 ASP A C 1
ATOM 762 O O . ASP A 1 94 ? -25.403 -16.155 16.187 1.00 44.31 94 ASP A O 1
ATOM 766 N N . GLU A 1 95 ? -23.278 -16.192 15.513 1.00 45.69 95 GLU A N 1
ATOM 767 C CA . GLU A 1 95 ? -23.360 -17.604 15.084 1.00 45.69 95 GLU A CA 1
ATOM 768 C C . GLU A 1 95 ? -23.229 -18.630 16.230 1.00 45.69 95 GLU A C 1
ATOM 770 O O . GLU A 1 95 ? -23.648 -19.774 16.073 1.00 45.69 95 GLU A O 1
ATOM 775 N N . GLU A 1 96 ? -22.746 -18.257 17.423 1.00 47.78 96 GLU A N 1
ATOM 776 C CA . GLU A 1 96 ? -22.564 -19.226 18.527 1.00 47.78 96 GLU A CA 1
ATOM 777 C C . GLU A 1 96 ? -23.786 -19.379 19.457 1.00 47.78 96 GLU A C 1
ATOM 779 O O . GLU A 1 96 ? -23.828 -20.295 20.285 1.00 47.78 96 GLU A O 1
ATOM 784 N N . LYS A 1 97 ? -24.810 -18.518 19.348 1.00 46.25 97 LYS A N 1
ATOM 785 C CA . LYS A 1 97 ? -25.961 -18.525 20.279 1.00 46.25 97 LYS A CA 1
ATOM 786 C C . LYS A 1 97 ? -27.182 -19.321 19.806 1.00 46.25 97 LYS A C 1
ATOM 788 O O . LYS A 1 97 ? -28.070 -19.564 20.629 1.00 46.25 97 LYS A O 1
ATOM 793 N N . GLU A 1 98 ? -27.244 -19.765 18.549 1.00 45.34 98 GLU A N 1
ATOM 794 C CA . GLU A 1 98 ? -28.362 -20.602 18.075 1.00 45.34 98 GLU A CA 1
ATOM 795 C C . GLU A 1 98 ? -28.205 -22.092 18.417 1.00 45.34 98 GLU A C 1
ATOM 797 O O . GLU A 1 98 ? -29.204 -22.743 18.730 1.00 45.34 98 GLU A O 1
ATOM 802 N N . ASP A 1 99 ? -26.982 -22.626 18.487 1.00 44.75 99 ASP A N 1
ATOM 803 C CA . ASP A 1 99 ? -26.775 -24.078 18.648 1.00 44.75 99 ASP A CA 1
ATOM 804 C C . ASP A 1 99 ? -27.035 -24.585 20.087 1.00 44.75 99 ASP A C 1
ATOM 806 O O . ASP A 1 99 ? -27.283 -25.765 20.332 1.00 44.75 99 ASP A O 1
ATOM 810 N N . GLN A 1 100 ? -27.080 -23.684 21.077 1.00 48.03 100 GLN A N 1
ATOM 811 C CA . GLN A 1 100 ? -27.325 -24.047 22.483 1.00 48.03 100 GLN A CA 1
ATOM 812 C C . GLN A 1 100 ? -28.806 -24.005 22.901 1.00 48.03 100 GLN A C 1
ATOM 814 O O . GLN A 1 100 ? -29.145 -24.457 23.995 1.00 48.03 100 GLN A O 1
ATOM 819 N N . ARG A 1 101 ? -29.724 -23.513 22.052 1.00 47.84 101 ARG A N 1
ATOM 820 C CA . ARG A 1 101 ? -31.170 -23.482 22.368 1.00 47.84 101 ARG A CA 1
ATOM 821 C C . ARG A 1 101 ? -31.922 -24.770 22.014 1.00 47.84 101 ARG A C 1
ATOM 823 O O . ARG A 1 101 ? -33.065 -24.918 22.439 1.00 47.84 101 ARG A O 1
ATOM 830 N N . SER A 1 102 ? -31.305 -25.710 21.291 1.00 47.66 102 SER A N 1
ATOM 831 C CA . SER A 1 102 ? -31.969 -26.957 20.871 1.00 47.66 102 SER A CA 1
ATOM 832 C C . SER A 1 102 ? -31.868 -28.113 21.879 1.00 47.66 102 SER A C 1
ATOM 834 O O . SER A 1 102 ? -32.557 -29.119 21.711 1.00 47.66 102 SER A O 1
ATOM 836 N N . ALA A 1 103 ? -31.055 -28.009 22.931 1.00 53.59 103 ALA A N 1
ATOM 837 C CA . ALA A 1 103 ? -30.897 -29.081 23.917 1.00 53.59 103 ALA A CA 1
ATOM 838 C C . ALA A 1 103 ? -31.803 -28.868 25.143 1.00 53.59 103 ALA A C 1
ATOM 840 O O . ALA A 1 103 ? -31.332 -28.732 26.271 1.00 53.59 103 ALA A O 1
ATOM 841 N N . ALA A 1 104 ? -33.123 -28.830 24.936 1.00 53.59 104 ALA A N 1
ATOM 842 C CA . ALA A 1 104 ? -34.051 -29.034 26.045 1.00 53.59 104 ALA A CA 1
ATOM 843 C C . ALA A 1 104 ? -33.926 -30.499 26.519 1.00 53.59 104 ALA A C 1
ATOM 845 O O . ALA A 1 104 ? -33.984 -31.403 25.680 1.00 53.59 104 ALA A O 1
ATOM 846 N N . PRO A 1 105 ? -33.732 -30.775 27.823 1.00 57.31 105 PRO A N 1
ATOM 847 C CA . PRO A 1 105 ? -33.663 -32.147 28.311 1.00 57.31 105 PRO A CA 1
ATOM 848 C C . PRO A 1 105 ? -34.996 -32.864 28.037 1.00 57.31 105 PRO A C 1
ATOM 850 O O . PRO A 1 105 ? -36.053 -32.237 28.158 1.00 57.31 105 PRO A O 1
ATOM 853 N N . PRO A 1 106 ? -34.979 -34.157 27.662 1.00 55.78 106 PRO A N 1
ATOM 854 C CA . PRO A 1 106 ? -36.205 -34.909 27.446 1.00 55.78 106 PRO A CA 1
ATOM 855 C C . PRO A 1 106 ? -37.020 -34.933 28.744 1.00 55.78 106 PRO A C 1
ATOM 857 O O . PRO A 1 106 ? -36.533 -35.341 29.798 1.00 55.78 106 PRO A O 1
ATOM 860 N N . ASP A 1 107 ? -38.259 -34.454 28.657 1.00 57.62 107 ASP A N 1
ATOM 861 C CA . ASP A 1 107 ? -39.238 -34.480 29.740 1.00 57.62 107 ASP A CA 1
ATOM 862 C C . ASP A 1 107 ? -39.611 -35.937 30.062 1.00 57.62 107 ASP A C 1
ATOM 864 O O . ASP A 1 107 ? -40.451 -36.551 29.405 1.00 57.62 107 ASP A O 1
ATOM 868 N N . LEU A 1 108 ? -38.946 -36.496 31.074 1.00 59.69 108 LEU A N 1
ATOM 869 C CA . LEU A 1 108 ? -39.146 -37.855 31.590 1.00 59.69 108 LEU A CA 1
ATOM 870 C C . LEU A 1 108 ? -40.366 -37.977 32.529 1.00 59.69 108 LEU A C 1
ATOM 872 O O . LEU A 1 108 ? -40.514 -38.982 33.216 1.00 59.69 108 LEU A O 1
ATOM 876 N N . SER A 1 109 ? -41.276 -36.996 32.580 1.00 61.56 109 SER A N 1
ATOM 877 C CA . SER A 1 109 ? -42.406 -37.014 33.528 1.00 61.56 109 SER A CA 1
ATOM 878 C C . SER A 1 109 ? -43.637 -37.830 33.091 1.00 61.56 109 SER A C 1
ATOM 880 O O . SER A 1 109 ? -44.702 -37.706 33.701 1.00 61.56 109 SER A O 1
ATOM 882 N N . LYS A 1 110 ? -43.535 -38.686 32.060 1.00 57.03 110 LYS A N 1
ATOM 883 C CA . LYS A 1 110 ? -44.689 -39.451 31.533 1.00 57.03 110 LYS A CA 1
ATOM 884 C C . LYS A 1 110 ? -44.573 -40.977 31.518 1.00 57.03 110 LYS A C 1
ATOM 886 O O . LYS A 1 110 ? -45.496 -41.624 31.029 1.00 57.03 110 LYS A O 1
ATOM 891 N N . GLU A 1 111 ? -43.545 -41.573 32.111 1.00 55.53 111 GLU A N 1
ATOM 892 C CA . GLU A 1 111 ? -43.495 -43.032 32.306 1.00 55.53 111 GLU A CA 1
ATOM 893 C C . GLU A 1 111 ? -43.980 -43.414 33.702 1.00 55.53 111 GLU A C 1
ATOM 895 O O . GLU A 1 111 ? -43.196 -43.801 34.555 1.00 55.53 111 GLU A O 1
ATOM 900 N N . ASP A 1 112 ? -45.283 -43.275 33.956 1.00 53.59 112 ASP A N 1
ATOM 901 C CA . ASP A 1 112 ? -45.879 -43.939 35.124 1.00 53.59 112 ASP A CA 1
ATOM 902 C C . ASP A 1 112 ? -47.399 -44.105 35.011 1.00 53.59 112 ASP A C 1
ATOM 904 O O . ASP A 1 112 ? -48.141 -43.837 35.953 1.00 53.59 112 ASP A O 1
ATOM 908 N N . ARG A 1 113 ? -47.906 -44.511 33.838 1.00 54.84 113 ARG A N 1
ATOM 909 C CA . ARG A 1 113 ? -49.283 -45.022 33.687 1.00 54.84 113 ARG A CA 1
ATOM 910 C C . ARG A 1 113 ? -49.371 -46.000 32.524 1.00 54.84 113 ARG A C 1
ATOM 912 O O . ARG A 1 113 ? -49.717 -45.600 31.424 1.00 54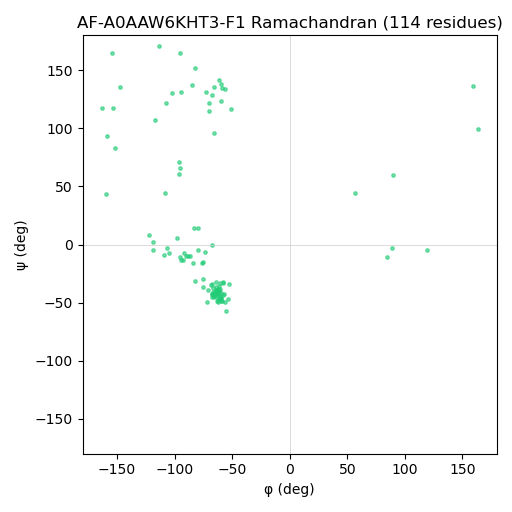.84 113 ARG A O 1
ATOM 919 N N . ASP A 1 114 ? -49.011 -47.253 32.771 1.00 50.97 114 ASP A N 1
ATOM 920 C CA . ASP A 1 114 ? -49.822 -48.423 32.402 1.00 50.97 114 ASP A CA 1
ATOM 921 C C . ASP A 1 114 ? -48.968 -49.686 32.459 1.00 50.97 114 ASP A C 1
ATOM 923 O O . ASP A 1 114 ? -48.233 -50.012 31.533 1.00 50.97 114 ASP A O 1
ATOM 927 N N . SER A 1 115 ? -49.094 -50.429 33.556 1.00 49.31 115 SER A N 1
ATOM 928 C CA . SER A 1 115 ? -48.904 -51.882 33.575 1.00 49.31 115 SER A CA 1
ATOM 929 C C . SER A 1 115 ? -49.633 -52.432 34.795 1.00 49.31 115 SER A C 1
ATOM 931 O O . SER A 1 115 ? -49.117 -52.424 35.912 1.00 49.31 115 SER A O 1
ATOM 933 N N . ARG A 1 116 ? -50.880 -52.832 34.560 1.00 44.75 116 ARG A N 1
ATOM 934 C CA . ARG A 1 116 ? -51.733 -53.602 35.460 1.00 44.75 116 ARG A CA 1
ATOM 935 C C . ARG A 1 116 ? -51.814 -55.026 34.932 1.00 44.75 116 ARG A C 1
ATOM 937 O O . ARG A 1 116 ? -51.805 -55.162 33.689 1.00 44.75 116 ARG A O 1
#

Solvent-accessible surface area (backbone atoms only — not comparable to full-atom values): 7644 Å² total; per-residue (Å²): 122,57,67,68,62,49,29,59,72,72,70,54,90,74,69,91,55,52,69,60,53,48,52,36,52,55,50,32,52,50,50,45,27,73,73,59,73,53,81,60,89,84,41,69,68,57,44,52,46,38,52,54,49,34,50,49,50,67,76,45,73,66,88,74,64,93,89,57,80,74,80,60,81,56,67,68,53,56,52,50,48,54,50,55,58,70,64,73,88,90,86,86,83,70,82,76,66,63,76,70,72,75,74,69,77,82,82,76,90,73,87,83,82,88,87,130

Sequence (116 aa):
MNLVDMKNYLRLDHSEDDQMLTQFIEAAKSYIVNAIGRFVDGNPQFEIVIKMLVAHWYENRGMYESGTTGSSIPFTVENLLTQLRYTDDEVQEDEEKEDQRSAAPPDLSKEDRDSR

Foldseek 3Di:
DDQVVLCVLVVHPDCPCSVVLVVLLVVQLVVLCVLQVDDDPPDVLSVVLSSQSSNLCVVLVDDDDPPDPSPDRDPVSVVSSVVVNPPDDDDDPDPPPPVVVPPDDPPPPPPDDDDD

Organism: NCBI:txid1648923